Protein AF-A0A7K4LU01-F1 (afdb_monomer_lite)

Foldseek 3Di:
DDDDPDPPPPPPPDDAPCNVLVAPFRLVVQVVVVVVVPPDPDDDPCNSSVVRVVVRVVVVQLCVQLVVQCVVVVHPDRDPVSSVVSCVVDPVSVVVPPPD

Structure (mmCIF, N/CA/C/O backbone):
data_AF-A0A7K4LU01-F1
#
_entry.id   AF-A0A7K4LU01-F1
#
loop_
_atom_site.group_PDB
_atom_site.id
_atom_site.type_symbol
_atom_site.label_atom_id
_atom_site.label_alt_id
_atom_site.label_comp_id
_atom_site.label_asym_id
_atom_site.label_entity_id
_atom_site.label_seq_id
_atom_site.pdbx_PDB_ins_code
_atom_site.Cartn_x
_atom_site.Cartn_y
_atom_site.Cartn_z
_atom_site.occupancy
_atom_site.B_iso_or_equiv
_atom_site.auth_seq_id
_atom_site.auth_comp_id
_atom_site.auth_asym_id
_atom_site.auth_atom_id
_atom_site.pdbx_PDB_model_num
ATOM 1 N N . CYS A 1 1 ? 54.803 -27.082 1.702 1.00 39.50 1 CYS A N 1
ATOM 2 C CA . CYS A 1 1 ? 54.476 -25.791 1.072 1.00 39.50 1 CYS A CA 1
ATOM 3 C C . CYS A 1 1 ? 53.310 -25.161 1.809 1.00 39.50 1 CYS A C 1
ATOM 5 O O . CYS A 1 1 ? 52.291 -25.811 1.994 1.00 39.50 1 CYS A O 1
ATOM 7 N N . SER A 1 2 ? 53.570 -23.952 2.296 1.00 40.09 2 SER A N 1
ATOM 8 C CA . SER A 1 2 ? 52.690 -22.956 2.912 1.00 40.09 2 SER A CA 1
ATOM 9 C C . SER A 1 2 ? 51.195 -23.077 2.608 1.00 40.09 2 SER A C 1
ATOM 11 O O . SER A 1 2 ? 50.784 -23.036 1.448 1.00 40.09 2 SER A O 1
ATOM 13 N N . GLY A 1 3 ? 50.397 -23.116 3.678 1.00 46.28 3 GLY A N 1
ATOM 14 C CA . GLY A 1 3 ? 48.983 -22.780 3.619 1.00 46.28 3 GLY A CA 1
ATOM 15 C C . GLY A 1 3 ? 48.790 -21.334 3.168 1.00 46.28 3 GLY A C 1
ATOM 16 O O . GLY A 1 3 ? 49.531 -20.439 3.570 1.00 46.28 3 GLY A O 1
ATOM 17 N N . THR A 1 4 ? 47.787 -21.124 2.327 1.00 53.34 4 THR A N 1
ATOM 18 C CA . THR A 1 4 ? 47.176 -19.814 2.126 1.00 53.34 4 THR A CA 1
ATOM 19 C C . THR A 1 4 ? 45.870 -19.825 2.921 1.00 53.34 4 THR A C 1
ATOM 21 O O . THR A 1 4 ? 45.048 -20.719 2.708 1.00 53.34 4 THR A O 1
ATOM 24 N N . PRO A 1 5 ? 45.667 -18.912 3.886 1.00 49.16 5 PRO A N 1
ATOM 25 C CA . PRO A 1 5 ? 44.343 -18.703 4.440 1.00 49.16 5 PRO A CA 1
ATOM 26 C C . PRO A 1 5 ? 43.487 -18.124 3.314 1.00 49.16 5 PRO A C 1
ATOM 28 O O . PRO A 1 5 ? 43.840 -17.100 2.730 1.00 49.16 5 PRO A O 1
ATOM 31 N N . ALA A 1 6 ? 42.399 -18.810 2.972 1.00 53.62 6 ALA A N 1
ATOM 32 C CA . ALA A 1 6 ? 41.359 -18.233 2.141 1.00 53.62 6 ALA A CA 1
ATOM 33 C C . ALA A 1 6 ? 40.869 -16.962 2.843 1.00 53.62 6 ALA A C 1
ATOM 35 O O . ALA A 1 6 ? 40.445 -17.021 3.996 1.00 53.62 6 ALA A O 1
ATOM 36 N N . GLU A 1 7 ? 40.996 -15.818 2.177 1.00 48.88 7 GLU A N 1
ATOM 37 C CA . GLU A 1 7 ? 40.456 -14.568 2.685 1.00 48.88 7 GLU A CA 1
ATOM 38 C C . GLU A 1 7 ? 38.941 -14.716 2.832 1.00 48.88 7 GLU A C 1
ATOM 40 O O . GLU A 1 7 ? 38.221 -14.887 1.843 1.00 48.88 7 GLU A O 1
ATOM 45 N N . ASP A 1 8 ? 38.464 -14.667 4.076 1.00 48.09 8 ASP A N 1
ATOM 46 C CA . ASP A 1 8 ? 37.062 -14.441 4.389 1.00 48.09 8 ASP A CA 1
ATOM 47 C C . ASP A 1 8 ? 36.684 -13.084 3.794 1.00 48.09 8 ASP A C 1
ATOM 49 O O . ASP A 1 8 ? 36.910 -12.023 4.378 1.00 48.09 8 ASP A O 1
ATOM 53 N N . SER A 1 9 ? 36.144 -13.106 2.574 1.00 55.50 9 SER A N 1
ATOM 54 C CA . SER A 1 9 ? 35.535 -11.934 1.971 1.00 55.50 9 SER A CA 1
ATOM 55 C C . SER A 1 9 ? 34.357 -11.550 2.857 1.00 55.50 9 SER A C 1
ATOM 57 O O . SER A 1 9 ? 33.300 -12.182 2.803 1.00 55.50 9 SER A O 1
ATOM 59 N N . ASP A 1 10 ? 34.577 -10.544 3.693 1.00 52.81 10 ASP A N 1
ATOM 60 C CA . ASP A 1 10 ? 33.611 -9.941 4.595 1.00 52.81 10 ASP A CA 1
ATOM 61 C C . ASP A 1 10 ? 32.394 -9.497 3.766 1.00 52.81 10 ASP A C 1
ATOM 63 O O . ASP A 1 10 ? 32.374 -8.450 3.103 1.00 52.81 10 ASP A O 1
ATOM 67 N N . ALA A 1 11 ? 31.410 -10.392 3.653 1.00 61.56 11 ALA A N 1
ATOM 68 C CA . ALA A 1 11 ? 30.289 -10.248 2.746 1.00 61.56 11 ALA A CA 1
ATOM 69 C C . ALA A 1 11 ? 29.368 -9.172 3.314 1.00 61.56 11 ALA A C 1
ATOM 71 O O . ALA A 1 11 ? 28.423 -9.474 4.045 1.00 61.56 11 ALA A O 1
ATOM 72 N N . LYS A 1 12 ? 29.647 -7.904 2.973 1.00 66.56 12 LYS A N 1
ATOM 73 C CA . LYS A 1 12 ? 28.804 -6.753 3.317 1.00 66.56 12 LYS A CA 1
ATOM 74 C C . LYS A 1 12 ? 27.342 -7.140 3.135 1.00 66.56 12 LYS A C 1
ATOM 76 O O . LYS A 1 12 ? 26.899 -7.460 2.026 1.00 66.56 12 LYS A O 1
ATOM 81 N N . SER A 1 13 ? 26.606 -7.134 4.243 1.00 75.25 13 SER A N 1
ATOM 82 C CA . SER A 1 13 ? 25.216 -7.564 4.270 1.00 75.25 13 SER A CA 1
ATOM 83 C C . SER A 1 13 ? 24.415 -6.787 3.220 1.00 75.25 13 SER A C 1
ATOM 85 O O . SER A 1 13 ? 24.484 -5.560 3.105 1.00 75.25 13 SER A O 1
ATOM 87 N N . LYS A 1 14 ? 23.681 -7.514 2.369 1.00 85.06 14 LYS A N 1
ATOM 88 C CA . LYS A 1 14 ? 22.915 -6.900 1.279 1.00 85.06 14 LYS A CA 1
ATOM 89 C C . LYS A 1 14 ? 21.772 -6.073 1.866 1.00 85.06 14 LYS A C 1
ATOM 91 O O . LYS A 1 14 ? 20.723 -6.611 2.212 1.00 85.06 14 LYS A O 1
ATOM 96 N N . VAL A 1 15 ? 21.942 -4.752 1.922 1.00 92.75 15 VAL A N 1
ATOM 97 C CA . VAL A 1 15 ? 20.879 -3.841 2.365 1.00 92.75 15 VAL A CA 1
ATOM 98 C C . VAL A 1 15 ? 19.717 -3.869 1.368 1.00 92.75 15 VAL A C 1
ATOM 100 O O . VAL A 1 15 ? 19.870 -3.620 0.160 1.00 92.75 15 VAL A O 1
ATOM 103 N N . SER A 1 16 ? 18.522 -4.160 1.885 1.00 95.06 16 SER A N 1
ATOM 104 C CA . SER A 1 16 ? 17.309 -4.245 1.076 1.00 95.06 16 SER A CA 1
ATOM 105 C C . SER A 1 16 ? 16.995 -2.905 0.394 1.00 95.06 16 SER A C 1
ATOM 107 O O . SER A 1 16 ? 17.329 -1.831 0.900 1.00 95.06 16 S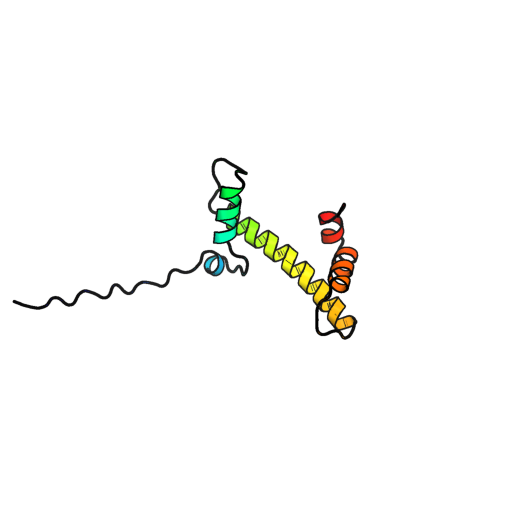ER A O 1
ATOM 109 N N . ARG A 1 17 ? 16.335 -2.947 -0.771 1.00 96.12 17 ARG A N 1
ATOM 110 C CA . ARG A 1 17 ? 15.882 -1.722 -1.458 1.00 96.12 17 ARG A CA 1
ATOM 111 C C . ARG A 1 17 ? 14.892 -0.914 -0.612 1.00 96.12 17 ARG A C 1
ATOM 113 O O . ARG A 1 17 ? 14.924 0.305 -0.672 1.00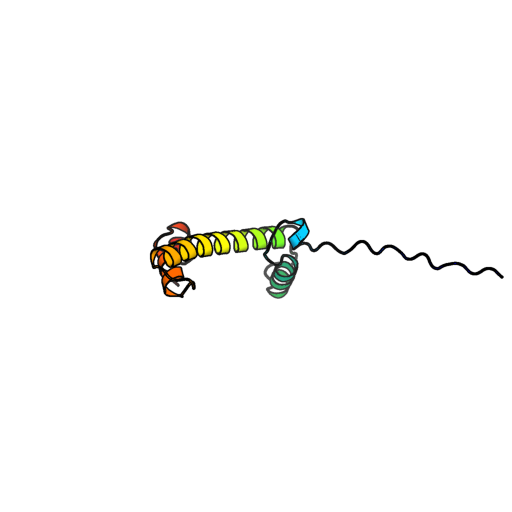 96.12 17 ARG A O 1
ATOM 120 N N . SER A 1 18 ? 14.055 -1.591 0.175 1.00 97.44 18 SER A N 1
ATOM 121 C CA . SER A 1 18 ? 13.119 -0.956 1.110 1.00 97.44 18 SER A CA 1
ATOM 122 C C . SER A 1 18 ? 13.854 -0.199 2.212 1.00 97.44 18 SER A C 1
ATOM 124 O O . SER A 1 18 ? 13.604 0.985 2.397 1.00 97.44 18 SER A O 1
ATOM 126 N N . SER A 1 19 ? 14.828 -0.844 2.863 1.00 96.75 19 SER A N 1
ATOM 127 C CA . SER A 1 19 ? 15.644 -0.227 3.915 1.00 96.75 19 SER A CA 1
ATOM 128 C C . SER A 1 19 ? 16.438 0.969 3.385 1.00 96.75 19 SER A C 1
ATOM 130 O O . SER A 1 19 ? 16.438 2.018 4.015 1.00 96.75 19 SER A O 1
ATOM 132 N N . ARG A 1 20 ? 17.044 0.852 2.191 1.00 96.25 20 ARG A N 1
ATOM 133 C CA . ARG A 1 20 ? 17.736 1.977 1.530 1.00 96.25 20 ARG A CA 1
ATOM 134 C C . ARG A 1 20 ? 16.814 3.151 1.200 1.00 96.25 20 ARG A C 1
ATOM 136 O O . ARG A 1 20 ? 17.272 4.283 1.204 1.00 96.25 20 ARG A O 1
ATOM 143 N N . ALA A 1 21 ? 15.547 2.881 0.894 1.00 96.75 21 ALA A N 1
ATOM 144 C CA . ALA A 1 21 ? 14.551 3.904 0.58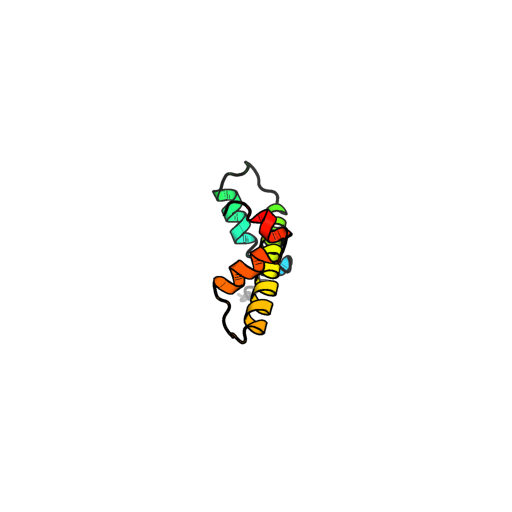6 1.00 96.75 21 ALA A CA 1
ATOM 145 C C . ALA A 1 21 ? 13.810 4.436 1.828 1.00 96.75 21 ALA A C 1
ATOM 147 O O . ALA A 1 21 ? 12.952 5.300 1.681 1.00 96.75 21 ALA A O 1
ATOM 148 N N . GLY A 1 22 ? 14.083 3.912 3.030 1.00 97.25 22 GLY A N 1
ATOM 149 C CA . GLY A 1 22 ? 13.353 4.286 4.248 1.00 97.25 22 GLY A CA 1
ATOM 150 C C . GLY A 1 22 ? 11.878 3.858 4.251 1.00 97.25 22 GLY A C 1
ATOM 151 O O . GLY A 1 22 ? 11.055 4.482 4.914 1.00 97.25 22 GLY A O 1
ATOM 152 N N . LEU A 1 23 ? 11.520 2.814 3.497 1.00 97.88 23 LEU A N 1
ATOM 153 C CA . LEU A 1 23 ? 10.141 2.339 3.364 1.00 97.88 23 LEU A CA 1
ATOM 154 C C . LEU A 1 23 ? 9.927 1.028 4.125 1.00 97.88 23 LEU A C 1
ATOM 156 O O . LEU A 1 23 ? 10.731 0.100 4.030 1.00 97.88 23 LEU A O 1
ATOM 160 N N . LEU A 1 24 ? 8.788 0.924 4.810 1.00 98.00 24 LEU A N 1
ATOM 161 C CA . LEU A 1 24 ? 8.269 -0.327 5.367 1.00 98.00 24 LEU A CA 1
ATOM 162 C C . LEU A 1 24 ? 7.693 -1.219 4.261 1.00 98.00 24 LEU A C 1
ATOM 164 O O . LEU A 1 24 ? 7.755 -2.446 4.338 1.00 98.00 24 LEU A O 1
ATOM 168 N N . PHE A 1 25 ? 7.141 -0.612 3.208 1.00 98.00 25 PHE A N 1
ATOM 169 C CA . PHE A 1 25 ? 6.557 -1.353 2.096 1.00 98.00 25 PHE A CA 1
ATOM 170 C C . PHE A 1 25 ? 7.635 -2.050 1.240 1.00 98.00 25 PHE A C 1
ATOM 172 O O . PHE A 1 25 ? 8.730 -1.516 1.021 1.00 98.00 25 PHE A O 1
ATOM 179 N N . PRO A 1 26 ? 7.357 -3.264 0.723 1.00 98.06 26 PRO A N 1
ATOM 180 C CA . PRO A 1 26 ? 8.363 -4.098 0.070 1.00 98.06 26 PRO A CA 1
ATOM 181 C C . PRO A 1 26 ? 8.616 -3.681 -1.390 1.00 98.06 26 PRO A C 1
ATOM 183 O O . PRO A 1 26 ? 7.989 -4.202 -2.316 1.00 98.06 26 PRO A O 1
ATOM 186 N N . VAL A 1 27 ? 9.612 -2.819 -1.619 1.00 98.38 27 VAL A N 1
ATOM 187 C CA . VAL A 1 27 ? 9.998 -2.295 -2.945 1.00 98.38 27 VAL A CA 1
ATOM 188 C C . VAL A 1 27 ? 10.278 -3.429 -3.933 1.00 98.38 27 VAL A C 1
ATOM 190 O O . VAL A 1 27 ? 9.780 -3.425 -5.057 1.00 98.38 27 VAL A O 1
ATOM 193 N N . SER A 1 28 ? 11.031 -4.455 -3.513 1.00 97.75 28 SER A N 1
ATOM 194 C CA . SER A 1 28 ? 11.369 -5.574 -4.402 1.00 97.75 28 SER A CA 1
ATOM 195 C C . SER A 1 28 ? 10.173 -6.439 -4.789 1.00 97.75 28 SER A C 1
ATOM 197 O O . SER A 1 28 ? 10.143 -6.995 -5.886 1.00 97.75 28 SER A O 1
ATOM 199 N N . ARG A 1 29 ? 9.174 -6.554 -3.909 1.00 98.31 29 ARG A N 1
ATOM 200 C CA . ARG A 1 29 ? 7.942 -7.287 -4.217 1.00 98.31 29 ARG A CA 1
ATOM 201 C C . ARG A 1 29 ? 7.100 -6.506 -5.219 1.00 98.31 29 ARG A C 1
ATOM 203 O O . ARG A 1 29 ? 6.591 -7.109 -6.157 1.00 98.31 29 ARG A O 1
ATOM 210 N N . ILE A 1 30 ? 7.004 -5.192 -5.043 1.00 98.12 30 ILE A N 1
ATOM 211 C CA . ILE A 1 30 ? 6.259 -4.299 -5.934 1.00 98.12 30 ILE A CA 1
ATOM 212 C C . ILE A 1 30 ? 6.870 -4.297 -7.339 1.00 98.12 30 ILE A C 1
ATOM 214 O O . ILE A 1 30 ? 6.145 -4.486 -8.306 1.00 98.12 30 ILE A O 1
ATOM 218 N N . ASP A 1 31 ? 8.196 -4.215 -7.465 1.00 98.06 31 ASP A N 1
ATOM 219 C CA . ASP A 1 31 ? 8.901 -4.341 -8.754 1.00 98.06 31 ASP A CA 1
ATOM 220 C C . ASP A 1 31 ? 8.561 -5.654 -9.480 1.00 98.06 31 ASP A C 1
ATOM 222 O O . ASP A 1 31 ? 8.225 -5.660 -10.664 1.00 98.06 31 ASP A O 1
ATOM 226 N N . ARG A 1 32 ? 8.565 -6.780 -8.754 1.00 98.06 32 ARG A N 1
ATOM 227 C CA . ARG A 1 32 ? 8.175 -8.081 -9.315 1.00 98.06 32 ARG A CA 1
ATOM 228 C C . ARG A 1 32 ? 6.710 -8.105 -9.761 1.00 98.06 32 ARG A C 1
ATOM 230 O O . ARG A 1 32 ? 6.415 -8.669 -10.812 1.00 98.06 32 ARG A O 1
ATOM 237 N N . LEU A 1 33 ? 5.801 -7.516 -8.981 1.00 98.19 33 LEU A N 1
ATOM 238 C CA . LEU A 1 33 ? 4.381 -7.425 -9.335 1.00 98.19 33 LEU A CA 1
ATOM 239 C C . LEU A 1 33 ? 4.159 -6.540 -10.568 1.00 98.19 33 LEU A C 1
ATOM 241 O O . LEU A 1 33 ? 3.399 -6.933 -11.447 1.00 98.19 33 LEU A O 1
ATOM 245 N N . LEU A 1 34 ? 4.873 -5.417 -10.684 1.00 97.81 34 LEU A N 1
ATOM 246 C CA . LEU A 1 34 ? 4.820 -4.546 -11.860 1.00 97.81 34 LEU A CA 1
ATOM 247 C C . LEU A 1 34 ? 5.258 -5.278 -13.135 1.00 97.81 34 LEU A C 1
ATOM 249 O O . LEU A 1 34 ? 4.611 -5.157 -14.171 1.00 97.81 34 LEU A O 1
ATOM 253 N N . ARG A 1 35 ? 6.323 -6.085 -13.054 1.00 96.56 35 ARG A N 1
ATOM 254 C CA . ARG A 1 35 ? 6.802 -6.892 -14.190 1.00 96.56 35 ARG A CA 1
ATOM 255 C C . ARG A 1 35 ? 5.826 -8.003 -14.559 1.00 96.56 35 ARG A C 1
ATOM 257 O O . ARG A 1 35 ? 5.546 -8.193 -15.734 1.00 96.56 35 ARG A O 1
ATOM 264 N N . ARG A 1 36 ? 5.274 -8.701 -13.561 1.00 97.50 36 ARG A N 1
ATOM 265 C CA . ARG A 1 36 ? 4.278 -9.765 -13.778 1.00 97.50 36 ARG A CA 1
ATOM 266 C C . ARG A 1 36 ? 2.960 -9.228 -14.345 1.00 97.50 36 ARG A C 1
ATOM 268 O O . ARG A 1 36 ? 2.286 -9.944 -15.075 1.00 97.50 36 ARG A O 1
ATOM 275 N N . GLY A 1 37 ? 2.590 -7.998 -13.999 1.00 96.81 37 GLY A N 1
ATOM 276 C CA . GLY A 1 37 ? 1.369 -7.354 -14.481 1.00 96.81 37 GLY A CA 1
ATOM 277 C C . GLY A 1 37 ? 1.431 -6.884 -15.935 1.00 96.81 37 GLY A C 1
ATOM 278 O O . GLY A 1 37 ? 0.413 -6.445 -16.448 1.00 96.81 37 GLY A O 1
ATOM 279 N N . HIS A 1 38 ? 2.593 -6.965 -16.599 1.00 95.31 38 HIS A N 1
ATOM 280 C CA . HIS A 1 38 ? 2.785 -6.534 -17.990 1.00 95.31 38 HIS A CA 1
ATOM 281 C C . HIS A 1 38 ? 2.307 -5.094 -18.280 1.00 95.31 38 HIS A C 1
ATOM 283 O O . HIS A 1 38 ? 1.937 -4.778 -19.405 1.00 95.31 38 HIS A O 1
ATOM 289 N N . PHE A 1 39 ? 2.357 -4.194 -17.286 1.00 95.50 39 PHE A N 1
ATOM 290 C CA . PHE A 1 39 ? 1.898 -2.802 -17.434 1.00 95.50 39 PHE A CA 1
ATOM 291 C C . PHE A 1 39 ? 2.716 -1.993 -18.454 1.00 95.50 39 PHE A C 1
ATOM 293 O O . PHE A 1 39 ? 2.220 -1.024 -19.019 1.00 95.50 39 PHE A O 1
ATOM 300 N N . ALA A 1 40 ? 3.981 -2.366 -18.671 1.00 96.38 40 ALA A N 1
ATOM 301 C CA . ALA A 1 40 ? 4.860 -1.771 -19.672 1.00 96.38 40 ALA A CA 1
ATOM 302 C C . ALA A 1 40 ? 5.989 -2.741 -20.050 1.00 96.38 40 ALA A C 1
ATOM 304 O O . ALA A 1 40 ? 6.384 -3.595 -19.253 1.00 96.38 40 ALA A O 1
ATOM 305 N N . LYS A 1 41 ? 6.583 -2.554 -21.238 1.00 96.12 41 LYS A N 1
ATOM 306 C CA . LYS A 1 41 ? 7.737 -3.347 -21.712 1.00 96.12 41 LYS A CA 1
ATOM 307 C C . LYS A 1 41 ? 8.975 -3.197 -20.815 1.00 96.12 41 LYS A C 1
ATOM 309 O O . LYS A 1 41 ? 9.755 -4.134 -20.667 1.00 96.12 41 LYS A O 1
ATOM 314 N N . ARG A 1 42 ? 9.186 -2.013 -20.231 1.00 97.12 42 ARG A N 1
ATOM 315 C CA . ARG A 1 42 ? 10.292 -1.717 -19.306 1.00 97.12 42 ARG A CA 1
ATOM 316 C C . ARG A 1 42 ? 9.750 -0.972 -18.093 1.00 97.12 42 ARG A C 1
ATOM 318 O O . ARG A 1 42 ? 8.945 -0.061 -18.238 1.00 97.12 42 ARG A O 1
ATOM 325 N N . ILE A 1 43 ? 10.245 -1.333 -16.914 1.00 97.56 43 ILE A N 1
ATOM 326 C CA . ILE A 1 43 ? 9.939 -0.660 -15.648 1.00 97.56 43 ILE A CA 1
ATOM 327 C C . ILE A 1 43 ? 11.207 0.050 -15.176 1.00 97.56 43 ILE A C 1
ATOM 329 O O . ILE A 1 43 ? 12.246 -0.595 -15.003 1.00 97.56 43 ILE A O 1
ATOM 333 N N . GLY A 1 44 ? 11.127 1.371 -15.000 1.00 97.31 44 GLY A N 1
ATOM 334 C CA . GLY A 1 44 ? 12.234 2.185 -14.497 1.00 97.31 44 GLY A CA 1
ATOM 335 C C . GLY A 1 44 ? 12.589 1.844 -13.048 1.00 97.31 44 GLY A C 1
ATOM 336 O O . GLY A 1 44 ? 11.728 1.440 -12.269 1.00 97.31 44 GLY A O 1
ATOM 337 N N . ALA A 1 45 ? 13.853 2.032 -12.662 1.00 95.62 45 ALA A N 1
ATOM 338 C CA . ALA A 1 45 ? 14.348 1.637 -11.338 1.00 95.62 45 ALA A CA 1
ATOM 339 C C . ALA A 1 45 ? 13.650 2.367 -10.171 1.00 95.62 45 ALA A C 1
ATOM 341 O O . ALA A 1 45 ? 13.467 1.779 -9.105 1.00 95.62 45 ALA A O 1
ATOM 342 N N . ALA A 1 46 ? 13.228 3.618 -10.386 1.00 97.62 46 ALA A N 1
ATOM 343 C CA . ALA A 1 46 ? 12.528 4.431 -9.391 1.00 97.62 46 ALA A CA 1
ATOM 344 C C . ALA A 1 46 ? 11.027 4.109 -9.274 1.00 97.62 46 ALA A C 1
ATOM 346 O O . ALA A 1 46 ? 10.435 4.333 -8.221 1.00 97.62 46 ALA A O 1
ATOM 347 N N . ALA A 1 47 ? 10.411 3.540 -10.316 1.00 98.25 47 ALA A N 1
ATOM 348 C CA . ALA A 1 47 ? 8.977 3.250 -10.345 1.00 98.25 47 ALA A CA 1
ATOM 349 C C . ALA A 1 47 ? 8.486 2.392 -9.156 1.00 98.25 47 ALA A C 1
ATOM 351 O O . ALA A 1 47 ? 7.532 2.799 -8.492 1.00 98.25 47 ALA A O 1
ATOM 352 N N . PRO A 1 48 ? 9.124 1.254 -8.804 1.00 98.19 48 PRO A N 1
ATOM 353 C CA . PRO A 1 48 ? 8.687 0.469 -7.650 1.00 98.19 48 PRO A CA 1
ATOM 354 C C . PRO A 1 48 ? 8.915 1.171 -6.308 1.00 98.19 48 PRO A C 1
ATOM 356 O O . PRO A 1 48 ? 8.210 0.867 -5.352 1.00 98.19 48 PRO A O 1
ATOM 359 N N . ILE A 1 49 ? 9.880 2.094 -6.221 1.00 98.38 49 ILE A N 1
ATOM 360 C CA . ILE A 1 49 ? 10.131 2.885 -5.007 1.00 98.38 49 ILE A CA 1
ATOM 361 C C . ILE A 1 49 ? 9.001 3.897 -4.828 1.00 98.38 49 ILE A C 1
ATOM 363 O O . ILE A 1 49 ? 8.395 3.955 -3.762 1.00 98.38 49 ILE A O 1
ATOM 367 N N . TYR A 1 50 ? 8.674 4.634 -5.892 1.00 98.44 50 TYR A N 1
ATOM 368 C CA . TYR A 1 50 ? 7.604 5.625 -5.875 1.00 98.44 50 TYR A CA 1
ATOM 369 C C . TYR A 1 50 ? 6.249 4.986 -5.559 1.00 98.44 50 TYR A C 1
ATOM 371 O O . TYR A 1 50 ? 5.528 5.452 -4.679 1.00 98.44 50 TYR A O 1
ATOM 379 N N . LEU A 1 51 ? 5.933 3.858 -6.203 1.00 98.12 51 LEU A N 1
ATOM 380 C CA . LEU A 1 51 ? 4.692 3.140 -5.927 1.00 98.12 51 LEU A CA 1
ATOM 381 C C . LEU A 1 51 ? 4.652 2.587 -4.494 1.00 98.12 51 LEU A C 1
ATOM 383 O O . LEU A 1 51 ? 3.617 2.674 -3.839 1.00 98.12 51 LEU A O 1
ATOM 387 N N . ALA A 1 52 ? 5.764 2.056 -3.975 1.00 98.56 52 ALA A N 1
ATOM 388 C CA . ALA A 1 52 ? 5.836 1.617 -2.581 1.00 98.56 52 ALA A CA 1
ATOM 389 C C . ALA A 1 52 ? 5.579 2.768 -1.601 1.00 98.56 52 ALA A C 1
ATOM 391 O O . ALA A 1 52 ? 4.815 2.592 -0.653 1.00 98.56 52 ALA A O 1
ATOM 392 N N . ALA A 1 53 ? 6.168 3.938 -1.855 1.00 98.38 53 ALA A N 1
ATOM 393 C CA . ALA A 1 53 ? 5.960 5.131 -1.044 1.00 98.38 53 ALA A CA 1
ATOM 394 C C . ALA A 1 53 ? 4.499 5.605 -1.091 1.00 98.38 53 ALA A C 1
ATOM 396 O O . ALA A 1 53 ? 3.912 5.867 -0.043 1.00 98.38 53 ALA A O 1
ATOM 397 N N . ALA A 1 54 ? 3.883 5.644 -2.276 1.00 97.25 54 ALA A N 1
ATOM 398 C CA . ALA A 1 54 ? 2.483 6.035 -2.437 1.00 97.25 54 ALA A CA 1
ATOM 399 C C . ALA A 1 54 ? 1.529 5.087 -1.689 1.00 97.25 54 ALA A C 1
ATOM 401 O O . ALA A 1 54 ? 0.672 5.536 -0.927 1.00 97.25 54 ALA A O 1
ATOM 402 N N . LEU A 1 55 ? 1.719 3.771 -1.837 1.00 97.38 55 LEU A N 1
ATOM 403 C CA . LEU A 1 55 ? 0.918 2.766 -1.132 1.00 97.38 55 LEU A CA 1
ATOM 404 C C . LEU A 1 55 ? 1.103 2.845 0.389 1.00 97.38 55 LEU A C 1
ATOM 406 O O . LEU A 1 55 ? 0.123 2.748 1.134 1.00 97.38 55 LEU A O 1
ATOM 410 N N . GLN A 1 56 ? 2.338 3.050 0.855 1.00 97.75 56 GLN A N 1
ATOM 411 C CA . GLN A 1 56 ? 2.622 3.234 2.275 1.00 97.75 56 GLN A CA 1
ATOM 412 C C . GLN A 1 56 ? 1.950 4.496 2.816 1.00 97.75 56 GLN A C 1
ATOM 414 O O . GLN A 1 56 ? 1.352 4.433 3.883 1.00 97.75 56 GLN A O 1
ATOM 419 N N . CYS A 1 57 ? 2.003 5.607 2.079 1.00 96.00 57 CYS A N 1
ATOM 420 C CA . CYS A 1 57 ? 1.390 6.875 2.470 1.00 96.00 57 CYS A CA 1
ATOM 421 C C . CYS A 1 57 ? -0.124 6.724 2.680 1.00 96.00 57 CYS A C 1
ATOM 423 O O . CYS A 1 57 ? -0.636 7.019 3.760 1.00 96.00 57 CYS A O 1
ATOM 425 N N . VAL A 1 58 ? -0.831 6.165 1.692 1.00 94.50 58 VAL A N 1
ATOM 426 C CA . VAL A 1 58 ? -2.285 5.948 1.783 1.00 94.50 58 VAL A CA 1
ATOM 427 C C . VAL A 1 58 ? -2.631 4.989 2.925 1.00 94.50 58 VAL A C 1
ATOM 429 O O . VAL A 1 58 ? -3.569 5.239 3.687 1.00 94.50 58 VAL A O 1
ATOM 432 N N . THR A 1 59 ? -1.856 3.913 3.092 1.00 96.38 59 THR A N 1
ATOM 433 C CA . THR A 1 59 ? -2.069 2.942 4.177 1.00 96.38 59 THR A CA 1
ATOM 434 C C . THR A 1 59 ? -1.853 3.585 5.542 1.00 96.38 59 THR A C 1
ATOM 436 O O . THR A 1 59 ? -2.695 3.439 6.424 1.00 96.38 59 THR A O 1
ATOM 439 N N . GLN A 1 60 ? -0.758 4.327 5.713 1.00 95.94 60 GLN A N 1
ATOM 440 C CA . GLN A 1 60 ? -0.420 5.009 6.957 1.00 95.94 60 GLN A CA 1
ATOM 441 C C . GLN A 1 60 ? -1.505 6.013 7.337 1.00 95.94 60 GLN A C 1
ATOM 443 O O . GLN A 1 60 ? -2.000 5.954 8.459 1.00 95.94 60 GLN A O 1
ATOM 448 N N . 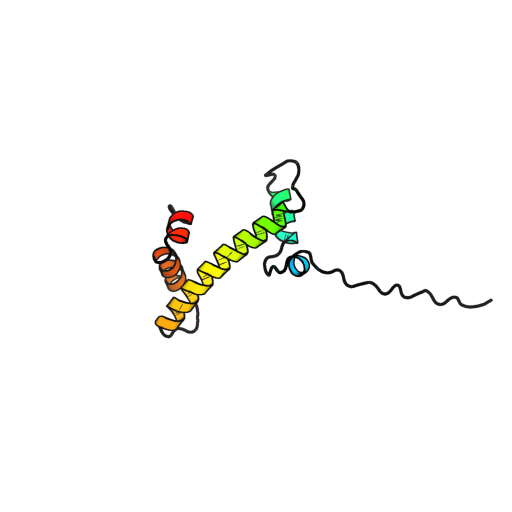HIS A 1 61 ? -1.932 6.865 6.400 1.00 93.88 61 HIS A N 1
ATOM 449 C CA . HIS A 1 61 ? -2.980 7.846 6.665 1.00 93.88 61 HIS A CA 1
ATOM 450 C C . HIS A 1 61 ? -4.307 7.171 7.049 1.00 93.88 61 HIS A C 1
ATOM 452 O O . HIS A 1 61 ? -4.946 7.538 8.036 1.00 93.88 61 HIS A O 1
ATOM 458 N N . THR A 1 62 ? -4.689 6.108 6.335 1.00 95.38 62 THR A N 1
ATOM 459 C CA . THR A 1 62 ? -5.897 5.332 6.659 1.00 95.38 62 THR A CA 1
ATOM 460 C C . THR A 1 62 ? -5.806 4.709 8.057 1.00 95.38 62 THR A C 1
ATOM 462 O O . THR A 1 62 ? -6.765 4.769 8.832 1.00 95.38 62 THR A O 1
ATOM 465 N N . MET A 1 63 ? -4.656 4.123 8.406 1.00 96.31 63 MET A N 1
ATOM 466 C CA . MET A 1 63 ? -4.437 3.498 9.712 1.00 96.31 63 MET A CA 1
ATOM 467 C C . MET A 1 63 ? -4.376 4.512 10.855 1.00 96.31 63 MET A C 1
ATOM 469 O O . MET A 1 63 ? -4.887 4.222 11.935 1.00 96.31 63 MET A O 1
ATOM 473 N N . GLU A 1 64 ? -3.812 5.696 10.628 1.00 95.69 64 GLU A N 1
ATOM 474 C CA . GLU A 1 64 ? -3.768 6.788 11.602 1.00 95.69 64 GLU A CA 1
ATOM 475 C C . GLU A 1 64 ? -5.184 7.232 11.990 1.00 95.69 64 GLU A C 1
ATOM 477 O O . GLU A 1 64 ? -5.552 7.222 13.171 1.00 95.69 64 GLU A O 1
ATOM 482 N N . VAL A 1 65 ? -6.021 7.528 10.990 1.00 96.38 65 VAL A N 1
ATOM 483 C CA . VAL A 1 65 ? -7.407 7.957 11.212 1.00 96.38 65 VAL A CA 1
ATOM 484 C C . VAL A 1 65 ? -8.230 6.832 11.851 1.00 96.38 65 VAL A C 1
ATOM 486 O O . VAL A 1 65 ? -8.947 7.062 12.829 1.00 96.38 65 VAL A O 1
ATOM 489 N N . ALA A 1 66 ? -8.098 5.592 11.370 1.00 97.44 66 ALA A N 1
ATOM 490 C CA . ALA A 1 66 ? -8.804 4.444 11.942 1.00 97.44 66 ALA A CA 1
ATOM 491 C C . ALA A 1 66 ? -8.363 4.131 13.384 1.00 97.44 66 ALA A C 1
ATOM 493 O O . ALA A 1 66 ? -9.196 3.775 14.224 1.00 97.44 66 ALA A O 1
ATOM 494 N N . GLY A 1 67 ? -7.075 4.293 13.691 1.00 97.81 67 GLY A N 1
ATOM 495 C CA . GLY A 1 67 ? -6.517 4.145 15.033 1.00 97.81 67 GLY A CA 1
ATOM 496 C C . GLY A 1 67 ? -7.072 5.194 15.993 1.00 97.81 67 GLY A C 1
ATOM 497 O O . GLY A 1 67 ? -7.530 4.844 17.086 1.00 97.81 67 GLY A O 1
ATOM 498 N N . LYS A 1 68 ? -7.141 6.458 15.556 1.00 97.19 68 LYS A N 1
ATOM 499 C CA . LYS A 1 68 ? -7.775 7.541 16.319 1.00 97.19 68 LYS A CA 1
ATOM 500 C C . LYS A 1 68 ? -9.243 7.225 16.622 1.00 97.19 68 LYS A C 1
ATOM 502 O O . LYS A 1 68 ? -9.641 7.270 17.783 1.00 97.19 68 LYS A O 1
ATOM 507 N N . ILE A 1 69 ? -10.014 6.786 15.623 1.00 97.50 69 ILE A N 1
ATOM 508 C CA . ILE A 1 69 ? -11.424 6.382 15.792 1.00 97.50 69 ILE A CA 1
ATOM 509 C C . ILE A 1 69 ? -11.565 5.200 16.763 1.00 97.50 69 ILE A C 1
ATOM 511 O O . ILE A 1 69 ? -12.477 5.179 17.593 1.00 97.50 69 ILE A O 1
ATOM 515 N N . SER A 1 70 ? -10.676 4.208 16.679 1.00 98.25 70 SER A N 1
ATOM 516 C CA . SER A 1 70 ? -10.674 3.064 17.598 1.00 98.25 70 SER A CA 1
ATOM 517 C C . SER A 1 70 ? -10.464 3.513 19.044 1.00 98.25 70 SER A C 1
ATOM 519 O O . SER A 1 70 ? -11.205 3.097 19.939 1.00 98.25 70 SER A O 1
ATOM 521 N N . LYS A 1 71 ? -9.489 4.404 19.261 1.00 97.62 71 LYS A N 1
ATOM 522 C CA . LYS A 1 71 ? -9.164 4.963 20.575 1.00 97.62 71 LYS A CA 1
ATOM 523 C C . LYS A 1 71 ? -10.307 5.822 21.123 1.00 97.62 71 LYS A C 1
ATOM 525 O O . LYS A 1 71 ? -10.689 5.633 22.275 1.00 97.62 71 LYS A O 1
ATOM 530 N N . GLU A 1 72 ? -10.911 6.677 20.292 1.00 96.94 72 GLU A N 1
ATOM 531 C CA . GLU A 1 72 ? -12.116 7.463 20.625 1.00 96.94 72 GLU A CA 1
ATOM 532 C C . GLU A 1 72 ? -13.264 6.560 21.108 1.00 96.94 72 GLU A C 1
ATOM 534 O O . GLU A 1 72 ? -13.970 6.881 22.061 1.00 96.94 72 GLU A O 1
ATOM 539 N N . ARG A 1 73 ? -13.419 5.381 20.495 1.00 96.25 73 ARG A N 1
ATOM 540 C CA . ARG A 1 73 ? -14.445 4.388 20.852 1.00 96.25 73 ARG A CA 1
ATOM 541 C C . ARG A 1 73 ? -14.038 3.453 21.995 1.00 96.25 73 ARG A C 1
ATOM 543 O O . ARG A 1 73 ? -14.740 2.471 22.246 1.00 96.25 73 ARG A O 1
ATOM 550 N N . LYS A 1 74 ? -12.925 3.738 22.683 1.00 97.19 74 LYS A N 1
ATOM 551 C CA . LYS A 1 74 ? -12.368 2.930 23.782 1.00 97.19 74 LYS A CA 1
ATOM 552 C C . LYS A 1 74 ? -12.142 1.463 23.380 1.00 97.19 74 LYS A C 1
ATOM 554 O O . LYS A 1 74 ? -12.374 0.545 24.165 1.00 97.19 74 LYS A O 1
ATOM 559 N N . LYS A 1 75 ? -11.725 1.222 22.132 1.00 97.50 75 LYS A N 1
ATOM 560 C CA . LYS A 1 75 ? -11.403 -0.112 21.604 1.00 97.50 75 LYS A CA 1
ATOM 561 C C . LYS A 1 75 ? -9.905 -0.230 21.333 1.00 97.50 75 LYS A C 1
ATOM 563 O O . LYS A 1 75 ? -9.312 0.648 20.712 1.00 97.50 75 LYS A O 1
ATOM 568 N N . GLN A 1 76 ? -9.325 -1.361 21.735 1.00 95.75 76 GLN A N 1
ATOM 569 C CA . GLN A 1 76 ? -7.903 -1.677 21.529 1.00 95.75 76 GLN A CA 1
ATOM 570 C C . GLN A 1 76 ? -7.593 -2.239 20.132 1.00 95.75 76 GLN A C 1
ATOM 572 O O . GLN A 1 76 ? -6.454 -2.195 19.683 1.00 95.75 76 GLN A O 1
ATOM 577 N N . ARG A 1 77 ? -8.599 -2.776 19.429 1.00 97.81 77 ARG A N 1
ATOM 578 C CA . ARG A 1 77 ? -8.440 -3.382 18.101 1.00 97.81 77 ARG A CA 1
ATOM 579 C C . ARG A 1 77 ? -9.179 -2.567 17.044 1.00 97.81 77 ARG A C 1
ATOM 581 O O . ARG A 1 77 ? -10.368 -2.276 17.198 1.00 97.81 77 ARG A O 1
ATOM 588 N N . ILE A 1 78 ? -8.489 -2.261 15.946 1.00 97.94 78 ILE A N 1
ATOM 589 C CA . ILE A 1 78 ? -9.099 -1.663 14.755 1.00 97.94 78 ILE A CA 1
ATOM 590 C C . ILE A 1 78 ? -10.053 -2.690 14.128 1.00 97.94 78 ILE A C 1
ATOM 592 O O . ILE A 1 78 ? -9.667 -3.827 13.872 1.00 97.94 78 ILE A O 1
ATOM 596 N N . SER A 1 79 ? -11.307 -2.294 13.909 1.00 97.44 79 SER A N 1
ATOM 597 C CA . SER A 1 79 ? -12.350 -3.120 13.289 1.00 97.44 79 SER A CA 1
ATOM 598 C C . SER A 1 79 ? -12.718 -2.573 11.903 1.00 97.44 79 SER A C 1
ATOM 600 O O . SER A 1 79 ? -12.444 -1.396 11.637 1.00 97.44 79 SER A O 1
ATOM 602 N N . PRO A 1 80 ? -13.404 -3.351 11.039 1.00 97.00 80 PRO A N 1
ATOM 603 C CA . PRO A 1 80 ? -13.896 -2.854 9.750 1.00 97.00 80 PRO A CA 1
ATOM 604 C C . PRO A 1 80 ? -14.711 -1.557 9.865 1.00 97.00 80 PRO A C 1
ATOM 606 O O . PRO A 1 80 ? -14.579 -0.662 9.035 1.00 97.00 80 PRO A O 1
ATOM 609 N N . ARG A 1 81 ? -15.469 -1.384 10.958 1.00 97.00 81 ARG A N 1
ATOM 610 C CA . ARG A 1 81 ? -16.235 -0.157 11.224 1.00 97.00 81 ARG A CA 1
ATOM 611 C C . ARG A 1 81 ? -15.344 1.074 11.418 1.00 97.00 81 ARG A C 1
ATOM 613 O O . ARG A 1 81 ? -15.732 2.170 11.032 1.00 97.00 81 ARG A O 1
ATOM 620 N N . HIS A 1 82 ? -14.164 0.923 12.020 1.00 97.62 82 HIS A N 1
ATOM 621 C CA . HIS A 1 82 ? -13.227 2.041 12.190 1.00 97.62 82 HIS A CA 1
ATOM 622 C C . HIS A 1 82 ? -12.623 2.462 10.847 1.00 97.62 82 HIS A C 1
ATOM 624 O O . HIS A 1 82 ? -12.484 3.656 10.602 1.00 97.62 82 HIS A O 1
ATOM 630 N N . LEU A 1 83 ? -12.333 1.496 9.968 1.00 96.00 83 LEU A N 1
ATOM 631 C CA . LEU A 1 83 ? -11.849 1.761 8.610 1.00 96.00 83 LEU A CA 1
ATOM 632 C C . LEU A 1 83 ? -12.921 2.446 7.759 1.00 96.00 83 LEU A C 1
ATOM 634 O O . LEU A 1 83 ? -12.641 3.460 7.131 1.00 96.00 83 LEU A O 1
ATOM 638 N N . GLN A 1 84 ? -14.163 1.960 7.803 1.00 95.06 84 GLN A N 1
ATOM 639 C CA . GLN A 1 84 ? -15.279 2.586 7.092 1.00 95.06 84 GLN A CA 1
ATOM 640 C C . GLN A 1 84 ? -15.459 4.053 7.510 1.00 95.06 84 GLN A C 1
ATOM 642 O O . GLN A 1 84 ? -15.606 4.935 6.667 1.00 95.06 84 GLN A O 1
ATOM 647 N N . LEU A 1 85 ? -15.402 4.328 8.815 1.00 95.56 85 LEU A N 1
ATOM 648 C CA . LEU A 1 85 ? -15.493 5.692 9.333 1.00 95.56 85 LEU A CA 1
ATOM 649 C C . LEU A 1 85 ? -14.276 6.546 8.958 1.00 95.56 85 LEU A C 1
ATOM 651 O O . LEU A 1 85 ? -14.444 7.739 8.723 1.00 95.56 85 LEU A O 1
ATOM 655 N N . ALA A 1 86 ? -13.077 5.965 8.887 1.00 95.56 86 ALA A N 1
ATOM 656 C CA . ALA A 1 86 ? -11.886 6.675 8.425 1.00 95.56 86 ALA A CA 1
ATOM 657 C C . ALA A 1 86 ? -12.051 7.136 6.971 1.00 95.56 86 ALA A C 1
ATOM 659 O O . ALA A 1 86 ? -11.859 8.312 6.679 1.00 95.56 86 ALA A O 1
ATOM 660 N N . VAL A 1 87 ? -12.522 6.248 6.090 1.00 94.31 87 VAL A N 1
ATOM 661 C CA . VAL A 1 87 ? -12.814 6.585 4.688 1.00 94.31 87 VAL A CA 1
ATOM 662 C C . VAL A 1 87 ? -13.880 7.675 4.585 1.00 94.31 87 VAL A C 1
ATOM 664 O O . VAL A 1 87 ? -13.739 8.596 3.792 1.00 94.31 87 VAL A O 1
ATOM 667 N N . GLN A 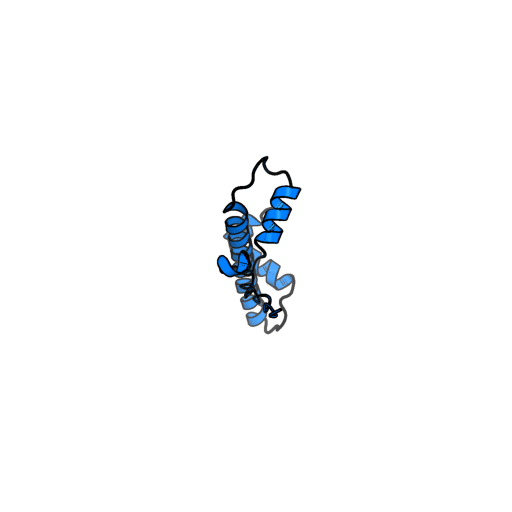1 88 ? -14.935 7.617 5.401 1.00 93.44 88 GLN A N 1
ATOM 668 C CA . GLN A 1 88 ? -16.000 8.627 5.373 1.00 93.44 88 GLN A CA 1
ATOM 669 C C . GLN A 1 88 ? -15.554 10.008 5.875 1.00 93.44 88 GLN A C 1
ATOM 671 O O . GLN A 1 88 ? -16.090 11.013 5.409 1.00 93.44 88 GLN A O 1
ATOM 676 N N . ARG A 1 89 ? -14.620 10.061 6.834 1.00 92.12 89 ARG A N 1
ATOM 677 C CA . ARG A 1 89 ? -14.131 11.309 7.443 1.00 92.12 89 ARG A CA 1
ATOM 678 C C . ARG A 1 89 ? -13.057 12.009 6.614 1.00 92.12 89 ARG A C 1
ATOM 680 O O . ARG A 1 89 ? -12.904 13.215 6.764 1.00 92.12 89 ARG A O 1
ATOM 687 N N . THR A 1 90 ? -12.338 11.279 5.770 1.00 92.44 90 THR A N 1
ATOM 688 C CA . THR A 1 90 ? -11.239 11.828 4.972 1.00 92.44 90 THR A CA 1
ATOM 689 C C . THR A 1 90 ? -11.698 12.065 3.529 1.00 92.44 90 THR A C 1
ATOM 691 O O . THR A 1 90 ? -11.942 11.087 2.817 1.00 92.44 90 THR A O 1
ATOM 694 N N . PRO A 1 91 ? -11.813 13.324 3.060 1.00 91.06 91 PRO A N 1
ATOM 695 C CA . PRO A 1 91 ? -12.262 13.639 1.701 1.00 91.06 91 PRO A CA 1
ATOM 696 C C . PRO A 1 91 ? -11.432 12.960 0.609 1.00 91.06 91 PRO A C 1
ATOM 698 O O . PRO A 1 91 ? -11.988 12.449 -0.361 1.00 91.06 91 PRO A O 1
ATOM 701 N N . GLU A 1 92 ? -10.115 12.899 0.790 1.00 89.12 92 GLU A N 1
ATOM 702 C CA . GLU A 1 92 ? -9.168 12.312 -0.154 1.00 89.12 92 GLU A CA 1
ATOM 703 C C . GLU A 1 92 ? -9.387 10.801 -0.279 1.00 89.12 92 GLU A C 1
ATOM 705 O O . GLU A 1 92 ? -9.457 10.278 -1.390 1.00 89.12 92 GLU A O 1
ATOM 710 N N . LEU A 1 93 ? -9.570 10.098 0.847 1.00 89.31 93 LEU A N 1
ATOM 711 C CA . LEU A 1 93 ? -9.863 8.660 0.850 1.00 89.31 93 LEU A CA 1
ATOM 712 C C . LEU A 1 93 ? -11.268 8.378 0.316 1.00 89.31 93 LEU A C 1
ATOM 714 O O . LEU A 1 93 ? -11.456 7.427 -0.438 1.00 89.31 93 LEU A O 1
ATOM 718 N N . LYS A 1 94 ? -12.250 9.217 0.663 1.00 91.88 94 LYS A N 1
ATOM 719 C CA . LYS A 1 94 ? -13.616 9.118 0.141 1.00 91.88 94 LYS A CA 1
ATOM 720 C C . LYS A 1 94 ? -13.646 9.274 -1.379 1.00 91.88 94 LYS A C 1
ATOM 722 O O . LYS A 1 94 ? -14.373 8.546 -2.048 1.00 91.88 94 LYS A O 1
ATOM 727 N N . GLN A 1 95 ? -12.867 10.210 -1.915 1.00 92.94 95 GLN A N 1
ATOM 728 C CA . GLN A 1 95 ? -12.756 10.432 -3.353 1.00 92.94 95 GLN A CA 1
ATOM 729 C C . GLN A 1 95 ? -11.995 9.295 -4.039 1.00 92.94 95 GLN A C 1
ATOM 731 O O . GLN A 1 95 ? -12.427 8.826 -5.089 1.00 92.94 95 GLN A O 1
ATOM 736 N N . LEU A 1 96 ? -10.894 8.831 -3.441 1.00 90.25 96 LEU A N 1
ATOM 737 C CA . LEU A 1 96 ? -10.083 7.735 -3.972 1.00 90.25 96 LEU A CA 1
ATOM 738 C C . LEU A 1 96 ? -10.869 6.420 -4.067 1.00 90.25 96 LEU A C 1
ATOM 740 O O . LEU A 1 96 ? -10.703 5.676 -5.026 1.00 90.25 96 LEU A O 1
ATOM 744 N N . LEU A 1 97 ? -11.720 6.142 -3.078 1.00 89.75 97 LEU A N 1
ATOM 745 C CA . LEU A 1 97 ? -12.500 4.904 -2.974 1.00 89.75 97 LEU A CA 1
ATOM 746 C C . LEU A 1 97 ? -13.943 5.077 -3.466 1.00 89.75 97 LEU A C 1
ATOM 748 O O . LEU A 1 97 ? -14.827 4.289 -3.127 1.00 89.75 97 LEU A O 1
ATOM 752 N N . ARG A 1 98 ? -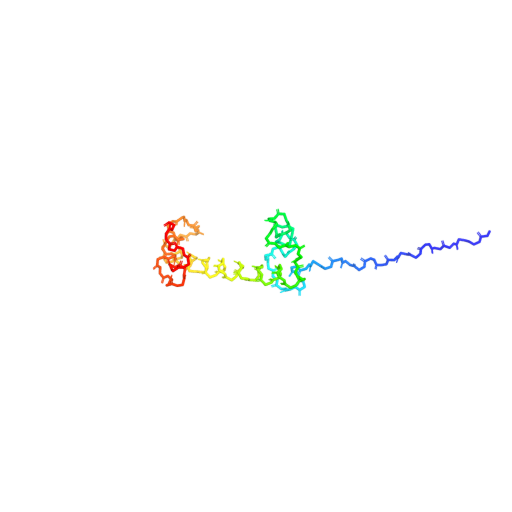14.212 6.127 -4.247 1.00 91.06 98 ARG A N 1
ATOM 753 C CA . ARG A 1 98 ? -15.546 6.377 -4.787 1.00 91.06 98 ARG A CA 1
ATOM 754 C C . ARG A 1 98 ? -15.945 5.234 -5.726 1.00 91.06 98 ARG A C 1
ATOM 756 O O . ARG A 1 98 ? -15.254 4.965 -6.701 1.00 91.06 98 ARG A O 1
ATOM 763 N N . GLY A 1 99 ? -17.093 4.613 -5.456 1.00 81.94 99 GLY A N 1
ATOM 764 C CA . GLY A 1 99 ? -17.624 3.502 -6.256 1.00 81.94 99 GLY A CA 1
ATOM 765 C C . GLY A 1 99 ? -17.242 2.107 -5.752 1.00 81.94 99 GLY A C 1
ATOM 766 O O . GLY A 1 99 ? -17.605 1.129 -6.400 1.00 81.94 99 GLY A O 1
ATOM 767 N N . MET A 1 100 ? -16.537 2.021 -4.620 1.00 77.75 100 MET A N 1
ATOM 768 C CA . MET A 1 100 ? -16.430 0.795 -3.820 1.00 77.75 100 MET A CA 1
ATOM 769 C C . MET A 1 100 ? -17.612 0.617 -2.867 1.00 77.75 100 MET A C 1
ATOM 771 O O . MET A 1 100 ? -18.284 1.628 -2.554 1.00 77.75 100 MET A O 1
#

Sequence (100 aa):
CSGTPAEDSDAKSKVSRSSRAGLLFPVSRIDRLLRRGHFAKRIGAAAPIYLAAALQCVTQHTMEVAGKISKERKKQRISPRHLQLAVQRTPELKQLLRGM

Radius of gyration: 21.52 Å; chains: 1; bounding box: 72×39×46 Å

pLDDT: mean 90.15, std 15.09, range [39.5, 98.56]

Organism: NCBI:txid48396

InterPro domains:
  IPR002119 Histone H2A [PR00620] (13-35)
  IPR002119 Histone H2A [PR00620] (42-57)
  IPR002119 Histone H2A [PR00620] (57-70)
  IPR002119 Histone H2A [PR00620] (71-85)
  IPR002119 Histone H2A [PTHR23430] (11-98)
  IPR002119 Histone H2A [SM00414] (3-100)
  IPR007125 Core Histone H2A/H2B/H3 domain [PF00125] (10-88)
  IPR009072 Histone-fold [G3DSA:1.10.20.10] (3-100)
  IPR009072 Histone-fold [SSF47113] (10-97)
  IPR032458 Histone H2A conserved site [PS00046] (21-27)
  IPR061508 Histone H2A, histone fold [cd00074] (15-99)

Secondary structure (DSSP, 8-state):
--PPPP----------HHHHTT-SS-HHHHHHHHHHTTS-S---TTHHHHHHHHHHHHHHHHHHHHHHHHHHTT-SS--HHHHHHHHHH-HHHHHHTTT-